Protein AF-A0A964R994-F1 (afdb_monomer_lite)

pLDDT: mean 78.76, std 11.51, range [51.38, 94.19]

Radius of gyration: 27.43 Å; chains: 1; bounding box: 58×25×72 Å

Secondary structure (DSSP, 8-state):
--HHHHHHHHHHHHHHHHHHHHHHHHHHHHHHHHHHHHHHHHHHHHHHHHHHHHHHHHTT-----

Foldseek 3Di:
DDPVVVVVVVVVVVVVVVVVCVVVVVVVVVVVVVVVVVVVVVVVVVVVVVVVVCCVVVVPPDPDD

Structure (mmCIF, N/CA/C/O backbone):
data_AF-A0A964R994-F1
#
_entry.id   AF-A0A964R994-F1
#
loop_
_atom_site.group_PDB
_atom_site.id
_atom_site.type_symbol
_atom_site.label_atom_id
_atom_site.label_alt_id
_atom_site.label_comp_id
_atom_site.label_asym_id
_atom_site.label_entity_id
_atom_site.label_seq_id
_atom_site.pdbx_PDB_ins_code
_atom_site.Cartn_x
_atom_site.Cartn_y
_atom_site.Cartn_z
_atom_site.occupancy
_atom_site.B_iso_or_equiv
_atom_site.auth_seq_id
_atom_site.auth_comp_id
_atom_site.auth_asym_id
_atom_site.auth_atom_id
_atom_site.pdbx_PDB_model_num
ATOM 1 N N . MET A 1 1 ? 20.691 6.476 -41.050 1.00 51.38 1 MET A N 1
ATOM 2 C CA . MET A 1 1 ? 20.557 5.198 -40.308 1.00 51.38 1 MET A CA 1
ATOM 3 C C . MET A 1 1 ? 19.252 4.533 -40.722 1.00 51.38 1 MET A C 1
ATOM 5 O O . MET A 1 1 ? 18.194 5.085 -40.456 1.00 51.38 1 MET A O 1
ATOM 9 N N . THR A 1 2 ? 19.340 3.416 -41.441 1.00 54.12 2 THR A N 1
ATOM 10 C CA . THR A 1 2 ? 18.238 2.669 -42.076 1.00 54.12 2 THR A CA 1
ATOM 11 C C . THR A 1 2 ? 17.099 2.364 -41.096 1.00 54.12 2 THR A C 1
ATOM 13 O O . THR A 1 2 ? 17.347 1.827 -40.016 1.00 54.12 2 THR A O 1
ATOM 16 N N . SER A 1 3 ? 15.851 2.681 -41.467 1.00 65.12 3 SER A N 1
ATOM 17 C CA . SER A 1 3 ? 14.646 2.611 -40.612 1.00 65.12 3 SER A CA 1
ATOM 18 C C . SER A 1 3 ? 14.459 1.285 -39.861 1.00 65.12 3 SER A C 1
ATOM 20 O O . SER A 1 3 ? 13.939 1.273 -38.749 1.00 65.12 3 SER A O 1
ATOM 22 N N . ARG A 1 4 ? 14.972 0.175 -40.408 1.00 73.38 4 ARG A N 1
ATOM 23 C CA . ARG A 1 4 ? 14.967 -1.150 -39.763 1.00 73.38 4 ARG A CA 1
ATOM 24 C C . ARG A 1 4 ? 15.788 -1.204 -38.468 1.00 73.38 4 ARG A C 1
ATOM 26 O O . ARG A 1 4 ? 15.390 -1.871 -37.521 1.00 73.38 4 ARG A O 1
ATOM 33 N N . ARG A 1 5 ? 16.905 -0.472 -38.393 1.00 75.88 5 ARG A N 1
ATOM 34 C CA . ARG A 1 5 ? 17.786 -0.450 -37.212 1.00 75.88 5 ARG A CA 1
ATOM 35 C C . ARG A 1 5 ? 17.157 0.330 -36.054 1.00 75.88 5 ARG A C 1
ATOM 37 O O . ARG A 1 5 ? 17.272 -0.087 -34.909 1.00 75.88 5 ARG A O 1
ATOM 44 N N . ARG A 1 6 ? 16.435 1.420 -36.355 1.00 75.62 6 ARG A N 1
ATOM 45 C CA . ARG A 1 6 ? 15.637 2.162 -35.359 1.00 75.62 6 ARG A CA 1
ATOM 46 C C . ARG A 1 6 ? 14.481 1.322 -34.818 1.00 75.62 6 ARG A C 1
ATOM 48 O O . ARG A 1 6 ? 14.300 1.293 -33.608 1.00 75.62 6 ARG A O 1
ATOM 55 N N . ALA A 1 7 ? 13.759 0.616 -35.690 1.00 80.31 7 ALA A N 1
ATOM 56 C CA . ALA A 1 7 ? 12.665 -0.266 -35.280 1.00 80.31 7 ALA A CA 1
ATOM 57 C C . ALA A 1 7 ? 13.152 -1.406 -34.366 1.00 80.31 7 ALA A C 1
ATOM 59 O O . ALA A 1 7 ? 12.527 -1.683 -33.347 1.00 80.31 7 ALA A O 1
ATOM 60 N N . ALA A 1 8 ? 14.307 -2.009 -34.672 1.00 86.19 8 ALA A N 1
ATOM 61 C CA . ALA A 1 8 ? 14.910 -3.037 -33.824 1.00 86.19 8 ALA A CA 1
ATOM 62 C C . ALA A 1 8 ? 15.290 -2.502 -32.430 1.00 86.19 8 ALA A C 1
ATOM 64 O O . ALA A 1 8 ? 15.001 -3.144 -31.425 1.00 86.19 8 ALA A O 1
ATOM 65 N N . ILE A 1 9 ? 15.884 -1.305 -32.356 1.00 88.88 9 ILE A N 1
ATOM 66 C CA . ILE A 1 9 ? 16.236 -0.664 -31.078 1.00 88.88 9 ILE A CA 1
ATOM 67 C C . ILE A 1 9 ? 14.978 -0.295 -30.281 1.00 88.88 9 ILE A C 1
ATOM 69 O O . ILE A 1 9 ? 14.937 -0.524 -29.076 1.00 88.88 9 ILE A O 1
ATOM 73 N N . GLN A 1 10 ? 13.934 0.228 -30.934 1.00 84.19 10 GLN A N 1
ATOM 74 C CA . GLN A 1 10 ? 12.654 0.511 -30.276 1.00 84.19 10 GLN A CA 1
ATOM 75 C C . GLN A 1 10 ? 12.002 -0.757 -29.728 1.00 84.1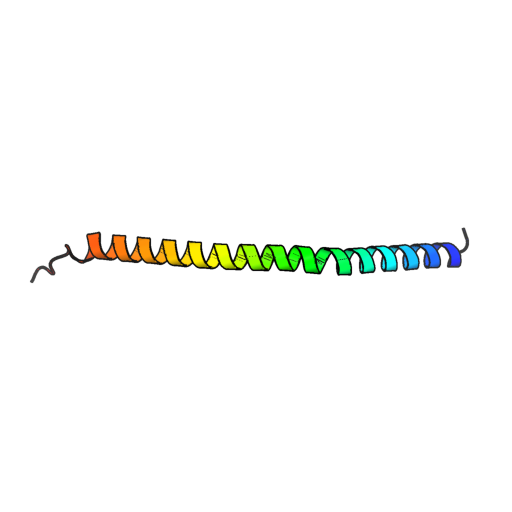9 10 GLN A C 1
ATOM 77 O O . GLN A 1 10 ? 11.565 -0.749 -28.581 1.00 84.19 10 GLN A O 1
ATOM 82 N N . GLY A 1 11 ? 11.982 -1.843 -30.506 1.00 90.12 11 GLY A N 1
ATOM 83 C CA . GLY A 1 11 ? 11.468 -3.134 -30.052 1.00 90.12 11 GLY A CA 1
ATOM 84 C C . GLY A 1 11 ? 12.247 -3.676 -28.853 1.00 90.12 11 GLY A C 1
ATOM 85 O O . GLY A 1 11 ? 11.647 -4.143 -27.890 1.00 90.12 11 GLY A O 1
ATOM 86 N N . LEU A 1 12 ? 13.574 -3.537 -28.866 1.00 91.69 12 LEU A N 1
ATOM 87 C CA . LEU A 1 12 ? 14.431 -3.966 -27.764 1.00 91.69 12 LEU A CA 1
ATOM 88 C C . LEU A 1 12 ? 14.227 -3.113 -26.501 1.00 91.69 12 LEU A C 1
ATOM 90 O O . LEU A 1 12 ? 14.137 -3.663 -25.407 1.00 91.69 12 LEU A O 1
ATOM 94 N N . CYS A 1 13 ? 14.067 -1.793 -26.643 1.00 91.06 13 CYS A N 1
ATOM 95 C CA . CYS A 1 13 ? 13.687 -0.909 -25.537 1.00 91.06 13 CYS A CA 1
ATOM 96 C C . CYS A 1 13 ? 12.312 -1.265 -24.966 1.00 91.06 13 CYS A C 1
ATOM 98 O O . CYS A 1 13 ? 12.163 -1.353 -23.752 1.00 91.06 13 CYS A O 1
ATOM 100 N N . LEU A 1 14 ? 11.314 -1.497 -25.821 1.00 90.12 14 LEU A N 1
ATOM 101 C CA . LEU A 1 14 ? 9.972 -1.904 -25.399 1.00 90.12 14 LEU A CA 1
ATOM 102 C C . LEU A 1 14 ? 9.999 -3.233 -24.642 1.00 90.12 14 LEU A C 1
ATOM 104 O O . LEU A 1 14 ? 9.388 -3.342 -23.582 1.00 90.12 14 LEU A O 1
ATOM 108 N N . ALA A 1 15 ? 10.750 -4.217 -25.138 1.00 91.31 15 ALA A N 1
ATOM 109 C CA . ALA A 1 15 ? 10.920 -5.498 -24.463 1.00 91.31 15 ALA A CA 1
ATOM 110 C C . ALA A 1 15 ? 11.630 -5.341 -23.108 1.00 91.31 15 ALA A C 1
ATOM 112 O O . ALA A 1 15 ? 11.187 -5.914 -22.114 1.00 91.31 15 ALA A O 1
ATOM 113 N N . ALA A 1 16 ? 12.686 -4.526 -23.043 1.00 91.88 16 ALA A N 1
ATOM 114 C CA . ALA A 1 16 ? 13.414 -4.255 -21.807 1.00 91.88 16 ALA A CA 1
ATOM 115 C C . ALA A 1 16 ? 12.534 -3.551 -20.760 1.00 91.88 16 ALA A C 1
ATOM 117 O O . ALA A 1 16 ? 12.495 -3.975 -19.606 1.00 91.88 16 ALA A O 1
ATOM 118 N N . VAL A 1 17 ? 11.779 -2.524 -21.162 1.00 89.69 17 VAL A N 1
ATOM 119 C CA . VAL A 1 17 ? 10.841 -1.811 -20.279 1.00 89.69 17 VAL A CA 1
ATOM 120 C C . VAL A 1 17 ? 9.701 -2.728 -19.839 1.00 89.69 17 VAL A C 1
ATOM 122 O O . VAL A 1 17 ? 9.347 -2.731 -18.663 1.00 89.69 17 VAL A O 1
ATOM 125 N N . GLY A 1 18 ? 9.160 -3.547 -20.744 1.00 87.31 18 GLY A N 1
ATOM 126 C CA . GLY A 1 18 ? 8.116 -4.522 -20.428 1.00 87.31 18 GLY A CA 1
ATOM 127 C C . GLY A 1 18 ? 8.577 -5.555 -19.400 1.00 87.31 18 GLY A C 1
ATOM 128 O O . GLY A 1 18 ? 7.893 -5.779 -18.403 1.00 87.31 18 GLY A O 1
ATOM 129 N N . LEU A 1 19 ? 9.770 -6.126 -19.584 1.00 87.94 19 LEU A N 1
ATOM 130 C CA . LEU A 1 19 ? 10.378 -7.050 -18.620 1.00 87.94 19 LEU A CA 1
ATOM 131 C C . LEU A 1 19 ? 10.654 -6.373 -17.276 1.00 87.94 19 LEU A C 1
ATOM 133 O O . LEU A 1 19 ? 10.371 -6.952 -16.227 1.00 87.94 19 LEU A O 1
ATOM 137 N N . MET A 1 20 ? 11.158 -5.138 -17.299 1.00 86.50 20 MET A N 1
ATOM 138 C CA . MET A 1 20 ? 11.394 -4.355 -16.089 1.00 86.50 20 MET A CA 1
ATOM 139 C C . MET A 1 20 ? 10.090 -4.101 -15.328 1.00 86.50 20 MET A C 1
ATOM 141 O O . MET A 1 20 ? 10.053 -4.303 -14.115 1.00 86.50 20 MET A O 1
ATOM 145 N N . LEU A 1 21 ? 9.006 -3.743 -16.026 1.00 80.62 21 LEU A N 1
ATOM 146 C CA . LEU A 1 21 ? 7.684 -3.599 -15.422 1.00 80.62 21 LEU A CA 1
ATOM 147 C C . LEU A 1 21 ? 7.227 -4.918 -14.802 1.00 80.62 21 LEU A C 1
ATOM 149 O O . LEU A 1 21 ? 6.931 -4.934 -13.615 1.00 80.62 21 LEU A O 1
ATOM 153 N N . ILE A 1 22 ? 7.239 -6.026 -15.547 1.00 80.62 22 ILE A N 1
ATOM 154 C CA . IL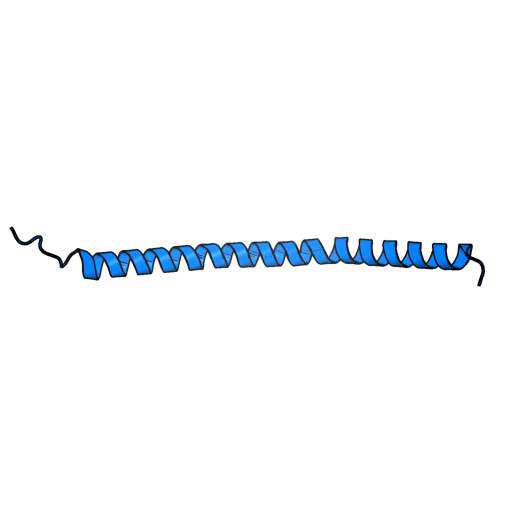E A 1 22 ? 6.792 -7.341 -15.052 1.00 80.62 22 ILE A CA 1
ATOM 155 C C . ILE A 1 22 ? 7.574 -7.778 -13.805 1.00 80.62 22 ILE A C 1
ATOM 157 O O . ILE A 1 22 ? 7.021 -8.454 -12.942 1.00 80.62 22 ILE A O 1
ATOM 161 N N . TRP A 1 23 ? 8.839 -7.380 -13.669 1.00 80.62 23 TRP A N 1
ATOM 162 C CA . TRP A 1 23 ? 9.667 -7.742 -12.518 1.00 80.62 23 TRP A CA 1
ATOM 163 C C . TRP A 1 23 ? 9.522 -6.784 -11.321 1.00 80.62 23 TRP A C 1
ATOM 165 O O . TRP A 1 23 ? 9.663 -7.196 -10.163 1.00 80.62 23 TRP A O 1
ATOM 175 N N . PHE A 1 24 ? 9.233 -5.507 -11.580 1.00 76.12 24 PHE A N 1
ATOM 176 C CA . PHE A 1 24 ? 9.108 -4.468 -10.555 1.00 76.12 24 PHE A CA 1
ATOM 177 C C . PHE A 1 24 ? 7.678 -4.351 -10.001 1.00 76.12 24 PHE A C 1
ATOM 179 O O . PHE A 1 24 ? 7.495 -4.210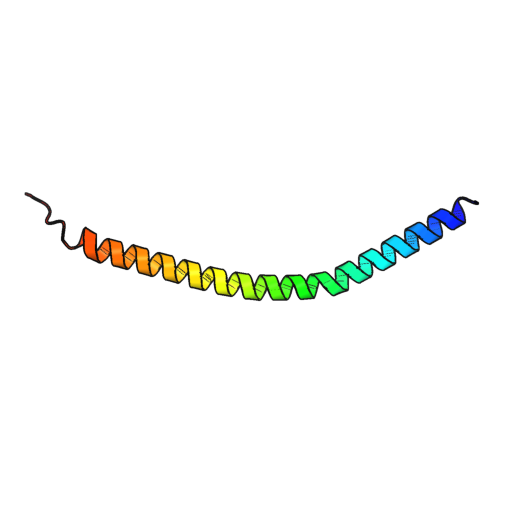 -8.792 1.00 76.12 24 PHE A O 1
ATOM 186 N N . PHE A 1 25 ? 6.657 -4.503 -10.851 1.00 71.44 25 PHE A N 1
ATOM 187 C CA . PHE A 1 25 ? 5.242 -4.455 -10.470 1.00 71.44 25 PHE A CA 1
ATOM 188 C C . PHE A 1 25 ? 4.840 -5.453 -9.374 1.00 71.44 25 PHE A C 1
ATOM 190 O O . PHE A 1 25 ? 4.190 -5.022 -8.429 1.00 71.44 25 PHE A O 1
ATOM 197 N N . PRO A 1 26 ? 5.217 -6.749 -9.401 1.00 69.12 26 PRO A N 1
ATOM 198 C CA . PRO A 1 26 ? 4.831 -7.685 -8.344 1.00 69.12 26 PRO A CA 1
ATOM 199 C C . PRO A 1 26 ? 5.496 -7.351 -7.005 1.00 69.12 26 PRO A C 1
ATOM 201 O O . PRO A 1 26 ? 4.938 -7.635 -5.946 1.00 69.12 26 PRO A O 1
ATOM 204 N N . ARG A 1 27 ? 6.673 -6.711 -7.024 1.00 66.31 27 ARG A N 1
ATOM 205 C CA . ARG A 1 27 ? 7.299 -6.199 -5.798 1.00 66.31 27 ARG A CA 1
ATOM 206 C C . ARG A 1 27 ? 6.567 -4.974 -5.266 1.00 66.31 27 ARG A C 1
ATOM 208 O O . ARG A 1 27 ? 6.296 -4.916 -4.071 1.00 66.31 27 ARG A O 1
ATOM 215 N N . ALA A 1 28 ? 6.198 -4.045 -6.145 1.00 63.72 28 ALA A N 1
ATOM 216 C CA . ALA A 1 28 ? 5.388 -2.885 -5.787 1.00 63.72 28 ALA A CA 1
ATOM 217 C C . ALA A 1 28 ? 3.991 -3.293 -5.283 1.00 63.72 28 ALA A C 1
ATOM 219 O O . ALA A 1 28 ? 3.509 -2.737 -4.302 1.00 63.72 28 ALA A O 1
ATOM 220 N N . ALA A 1 29 ? 3.383 -4.317 -5.885 1.00 67.06 29 ALA A N 1
ATOM 221 C CA . ALA A 1 29 ? 2.106 -4.882 -5.463 1.00 67.06 29 ALA A CA 1
ATOM 222 C C . ALA A 1 29 ? 2.195 -5.490 -4.058 1.00 67.06 29 ALA A C 1
ATOM 224 O O . ALA A 1 29 ? 1.348 -5.201 -3.223 1.00 67.06 29 ALA A O 1
ATOM 225 N N . ARG A 1 30 ? 3.264 -6.235 -3.742 1.00 66.69 30 ARG A N 1
ATOM 226 C CA . ARG A 1 30 ? 3.494 -6.751 -2.380 1.00 66.69 30 ARG A CA 1
ATOM 227 C C . ARG A 1 30 ? 3.674 -5.639 -1.343 1.00 66.69 30 ARG A C 1
ATOM 229 O O . ARG A 1 30 ? 3.173 -5.773 -0.229 1.00 66.69 30 ARG A O 1
ATOM 236 N N . LEU A 1 31 ? 4.346 -4.539 -1.696 1.00 63.75 31 LEU A N 1
ATOM 237 C CA . LEU A 1 31 ? 4.433 -3.367 -0.815 1.00 63.75 31 LEU A CA 1
ATOM 238 C C . LEU A 1 31 ? 3.068 -2.703 -0.625 1.00 63.75 31 LEU A C 1
ATOM 240 O O . LEU A 1 31 ? 2.701 -2.383 0.502 1.00 63.75 31 LEU A O 1
ATOM 244 N N . ALA A 1 32 ? 2.293 -2.555 -1.699 1.00 68.75 32 ALA A N 1
ATOM 245 C CA . ALA A 1 32 ? 0.937 -2.027 -1.630 1.00 68.75 32 ALA A CA 1
ATOM 246 C C . ALA A 1 32 ? 0.009 -2.928 -0.795 1.00 68.75 32 ALA A C 1
ATOM 248 O O . ALA A 1 32 ? -0.805 -2.422 -0.033 1.00 68.75 32 ALA A O 1
ATOM 249 N N . GLU A 1 33 ? 0.157 -4.252 -0.866 1.00 71.69 33 GLU A N 1
ATOM 250 C CA . GLU A 1 33 ? -0.598 -5.215 -0.055 1.00 71.69 33 GLU A CA 1
ATOM 251 C C . GLU A 1 33 ? -0.236 -5.169 1.437 1.00 71.69 33 GLU A C 1
ATOM 253 O O . GLU A 1 33 ? -1.095 -5.422 2.290 1.00 71.69 33 GLU A O 1
ATOM 258 N N . MET A 1 34 ? 1.025 -4.893 1.781 1.00 71.06 34 MET A N 1
ATOM 259 C CA . MET A 1 34 ? 1.425 -4.655 3.173 1.00 71.06 34 MET A CA 1
ATOM 260 C C . MET A 1 34 ? 0.891 -3.304 3.663 1.00 71.06 34 MET A C 1
ATOM 262 O O . MET A 1 34 ? 0.215 -3.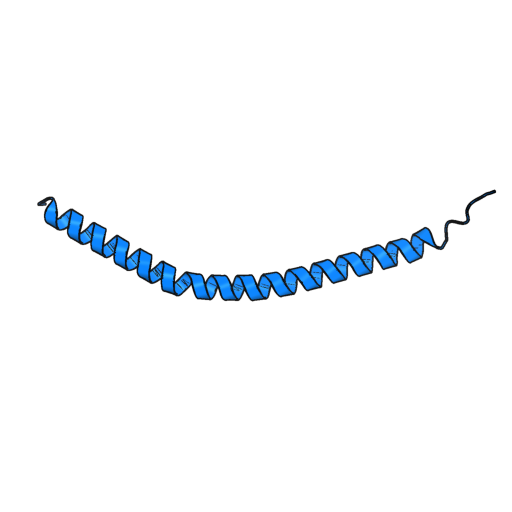260 4.692 1.00 71.06 34 MET A O 1
ATOM 266 N N . ALA A 1 35 ? 1.065 -2.248 2.866 1.00 72.69 35 ALA A N 1
ATOM 267 C CA . ALA A 1 35 ? 0.580 -0.904 3.171 1.00 72.69 35 ALA A CA 1
ATOM 268 C C . ALA A 1 35 ? -0.952 -0.843 3.305 1.00 72.69 35 ALA A C 1
ATOM 270 O O . ALA A 1 35 ? -1.473 -0.184 4.198 1.00 72.69 35 ALA A O 1
ATOM 271 N N . ALA A 1 36 ? -1.697 -1.571 2.468 1.00 75.38 36 ALA A N 1
ATOM 272 C CA . ALA A 1 36 ? -3.155 -1.648 2.546 1.00 75.38 36 ALA A CA 1
ATOM 273 C C . ALA A 1 36 ? -3.635 -2.328 3.839 1.00 75.38 36 ALA A C 1
ATOM 275 O O . ALA A 1 36 ? -4.670 -1.952 4.396 1.00 75.38 36 ALA A O 1
ATOM 276 N N . ARG A 1 37 ? -2.881 -3.316 4.341 1.00 74.31 37 ARG A N 1
ATOM 277 C CA . ARG A 1 37 ? -3.164 -3.971 5.626 1.00 74.31 37 ARG A CA 1
ATOM 278 C C . ARG A 1 37 ? -2.953 -3.010 6.786 1.00 74.31 37 ARG A C 1
ATOM 280 O O . ARG A 1 37 ? -3.840 -2.884 7.626 1.00 74.31 37 ARG A O 1
ATOM 287 N N . GLU A 1 38 ? -1.824 -2.308 6.802 1.00 70.75 38 GLU A N 1
ATOM 288 C CA . GLU A 1 38 ? -1.530 -1.294 7.820 1.00 70.75 38 GLU A CA 1
ATOM 289 C C . GLU A 1 38 ? -2.543 -0.145 7.789 1.00 70.75 38 GLU A C 1
ATOM 291 O O . GLU A 1 38 ? -3.060 0.244 8.836 1.00 70.75 38 GLU A O 1
ATOM 296 N N . LEU A 1 39 ? -2.925 0.321 6.595 1.00 82.62 39 LEU A N 1
ATOM 297 C CA . LEU A 1 39 ? -3.955 1.345 6.417 1.00 82.62 39 LEU A CA 1
ATOM 298 C C . LEU A 1 39 ? -5.304 0.904 7.002 1.00 82.62 39 LEU A C 1
ATOM 300 O O . LEU A 1 39 ? -5.989 1.700 7.643 1.00 82.62 39 LEU A O 1
ATOM 304 N N . ARG A 1 40 ? -5.684 -0.370 6.833 1.00 82.75 40 ARG A N 1
ATOM 305 C CA . ARG A 1 40 ? -6.924 -0.905 7.411 1.00 82.75 40 ARG A CA 1
ATOM 306 C C . ARG A 1 40 ? -6.881 -0.924 8.939 1.00 82.75 40 ARG A C 1
ATOM 308 O O . ARG A 1 40 ? -7.883 -0.570 9.556 1.00 82.75 40 ARG A O 1
ATOM 315 N N . TYR A 1 41 ? -5.760 -1.305 9.552 1.00 82.38 41 TYR A N 1
ATOM 316 C CA . TYR A 1 41 ? -5.620 -1.259 11.013 1.00 82.38 41 TYR A CA 1
ATOM 317 C C . TYR A 1 41 ? -5.653 0.172 11.547 1.00 82.38 41 TYR A C 1
ATOM 319 O O . TYR A 1 41 ? -6.338 0.433 12.535 1.00 82.38 41 TYR A O 1
ATOM 327 N N . LEU A 1 42 ? -4.985 1.104 10.862 1.00 82.50 42 LEU A N 1
ATOM 328 C CA . LEU A 1 42 ? -5.006 2.523 11.210 1.00 82.50 42 LEU A CA 1
ATOM 329 C C . LEU A 1 42 ? -6.435 3.076 11.146 1.00 82.50 42 LEU A C 1
ATOM 331 O O . LEU A 1 42 ? -6.883 3.742 12.076 1.00 82.50 42 LEU A O 1
ATOM 335 N N . TRP A 1 43 ? -7.190 2.705 10.111 1.00 89.69 43 TRP A N 1
ATOM 336 C CA . TRP A 1 43 ? -8.596 3.077 9.975 1.00 89.69 43 TRP A CA 1
ATOM 337 C C . TRP A 1 43 ? -9.468 2.537 11.116 1.00 89.69 43 TRP A C 1
ATOM 339 O O . TRP A 1 43 ? -10.264 3.273 11.698 1.00 89.69 43 TRP A O 1
ATOM 349 N N . TRP A 1 44 ? -9.291 1.266 11.486 1.00 90.62 44 TRP A N 1
ATOM 350 C CA . TRP A 1 44 ? -9.982 0.672 12.636 1.00 90.62 44 TRP A CA 1
ATOM 351 C C . TRP A 1 44 ? -9.633 1.36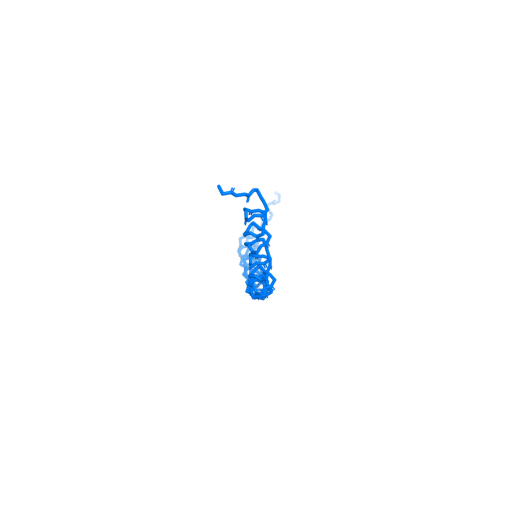6 13.955 1.00 90.62 44 TRP A C 1
ATOM 353 O O . TRP A 1 44 ? -10.519 1.592 14.779 1.00 90.62 44 TRP A O 1
ATOM 363 N N . LEU A 1 45 ? -8.370 1.749 14.142 1.00 89.56 45 LEU A N 1
ATOM 364 C CA . LEU A 1 45 ? -7.915 2.481 15.321 1.00 89.56 45 LEU A CA 1
ATOM 365 C C . LEU A 1 45 ? -8.561 3.872 15.395 1.00 89.56 45 LEU A C 1
ATOM 367 O O . LEU A 1 45 ? -9.070 4.254 16.447 1.00 89.56 45 LEU A O 1
ATOM 371 N N . THR A 1 46 ? -8.639 4.595 14.274 1.00 92.19 46 THR A N 1
ATOM 372 C CA . THR A 1 46 ? -9.365 5.872 14.193 1.00 92.19 46 THR A CA 1
ATOM 373 C C . THR A 1 46 ? -10.848 5.709 14.525 1.00 92.19 46 THR A C 1
ATOM 375 O O . THR A 1 46 ? -11.385 6.511 15.288 1.00 92.19 46 THR A O 1
ATOM 378 N N . LEU A 1 47 ? -11.512 4.666 14.014 1.00 92.25 47 LEU A N 1
ATOM 379 C CA . LEU A 1 47 ? -12.912 4.384 14.349 1.00 92.25 47 LEU A CA 1
ATOM 380 C C . LEU A 1 47 ? -13.094 4.101 15.844 1.00 92.25 47 LEU A C 1
ATOM 382 O O . LEU A 1 47 ? -14.008 4.650 16.455 1.00 92.25 47 LEU A O 1
ATOM 386 N N . MET A 1 48 ? -12.213 3.304 16.452 1.00 93.12 48 MET A N 1
ATOM 387 C CA . MET A 1 48 ? -12.242 3.034 17.894 1.00 93.12 48 MET A CA 1
ATOM 388 C C . MET A 1 48 ? -12.049 4.310 18.720 1.00 93.12 48 MET A C 1
ATOM 390 O O . MET A 1 48 ? -12.784 4.523 19.682 1.00 93.12 48 MET A O 1
ATOM 394 N N . ILE A 1 49 ? -11.121 5.189 18.324 1.00 94.06 49 ILE A N 1
ATOM 395 C CA . ILE A 1 49 ? -10.929 6.497 18.968 1.00 94.06 49 ILE A CA 1
ATOM 396 C C . ILE A 1 49 ? -12.186 7.358 18.822 1.00 94.06 49 ILE A C 1
ATOM 398 O O . ILE A 1 49 ? -12.635 7.944 19.803 1.00 94.06 49 ILE A O 1
ATOM 402 N N . GLY A 1 50 ? -12.782 7.414 17.629 1.00 94.19 50 GLY A N 1
ATOM 403 C CA . GLY A 1 50 ? -14.016 8.160 17.382 1.00 94.19 50 GLY A CA 1
ATOM 404 C C . GLY A 1 50 ? -15.181 7.658 18.235 1.00 94.19 50 GLY A C 1
ATOM 405 O O . GLY A 1 50 ? -15.881 8.461 18.848 1.00 94.19 50 GLY A O 1
ATOM 406 N N . VAL A 1 51 ? -15.347 6.337 18.344 1.00 92.94 51 VAL A N 1
ATOM 407 C CA . VAL A 1 51 ? -16.352 5.707 19.215 1.00 92.94 51 VAL A CA 1
ATOM 408 C C . VAL A 1 51 ? -16.058 5.986 20.688 1.00 92.94 51 VAL A C 1
ATOM 410 O O . VAL A 1 51 ? -16.976 6.322 21.429 1.00 92.94 51 VAL A O 1
ATOM 413 N N . GLY A 1 52 ? -14.799 5.907 21.122 1.00 92.25 52 GLY A N 1
ATOM 414 C CA . GLY A 1 52 ? -14.397 6.241 22.489 1.00 92.25 52 GLY A CA 1
ATOM 415 C C . GLY A 1 52 ? -14.679 7.703 22.836 1.00 92.25 52 GLY A C 1
ATOM 416 O O . GLY A 1 52 ? -15.291 7.990 23.862 1.00 92.25 52 GLY A O 1
ATOM 417 N N . ALA A 1 53 ? -14.319 8.630 21.948 1.00 91.69 53 ALA A N 1
ATOM 418 C CA . ALA A 1 53 ? -14.628 10.049 22.094 1.00 91.69 53 ALA A CA 1
ATOM 419 C C . ALA A 1 53 ? -16.145 10.302 22.107 1.00 91.69 53 ALA A C 1
ATOM 421 O O . ALA A 1 53 ? -16.637 11.078 22.927 1.00 91.69 53 ALA A O 1
ATOM 422 N N . TRP A 1 54 ? -16.898 9.610 21.246 1.00 87.69 54 TRP A N 1
ATOM 423 C CA . TRP A 1 54 ? -18.357 9.675 21.218 1.00 87.69 54 TRP A CA 1
ATOM 424 C C . TRP A 1 54 ? -18.990 9.113 22.492 1.00 87.69 54 TRP A C 1
ATOM 426 O O . TRP A 1 54 ? -19.941 9.698 22.989 1.00 87.69 54 TRP A O 1
ATOM 436 N N . LEU A 1 55 ? -18.458 8.037 23.069 1.00 86.31 55 LEU A N 1
ATOM 437 C CA . LEU A 1 55 ? -18.917 7.507 24.354 1.00 86.31 55 LEU A CA 1
ATOM 438 C C . LEU A 1 55 ? -18.635 8.497 25.486 1.00 86.31 55 LEU A C 1
ATOM 440 O O . LEU A 1 55 ? -19.542 8.815 26.247 1.00 86.31 55 LEU A O 1
ATOM 444 N N . ILE A 1 56 ? -17.418 9.043 25.562 1.00 86.25 56 ILE A N 1
ATOM 445 C CA . ILE A 1 56 ? -17.039 10.027 26.589 1.00 86.25 56 ILE A CA 1
ATOM 446 C C . ILE A 1 56 ? -17.942 11.266 26.517 1.00 86.25 56 ILE A C 1
ATOM 448 O O . ILE A 1 56 ? -18.411 11.759 27.542 1.00 86.25 56 ILE A O 1
ATOM 452 N N . TRP A 1 57 ? -18.210 11.769 25.311 1.00 81.94 57 TRP A N 1
ATOM 453 C CA . TRP A 1 57 ? -18.954 13.014 25.129 1.00 81.94 57 TRP A CA 1
ATOM 454 C C . TRP A 1 57 ? -20.474 12.827 25.019 1.00 81.94 57 TRP A C 1
ATOM 456 O O . TRP A 1 57 ? -21.242 13.702 25.418 1.00 81.94 57 TRP A O 1
ATOM 466 N N . GLY A 1 58 ? -20.923 11.693 24.490 1.00 74.94 58 GLY A N 1
ATOM 467 C CA . GLY A 1 58 ? -22.325 11.339 24.273 1.00 74.94 58 GLY A CA 1
ATOM 468 C C . GLY A 1 58 ? -22.998 10.763 25.515 1.00 74.94 58 GLY A C 1
ATOM 469 O O . GLY A 1 58 ? -24.147 11.105 25.782 1.00 74.94 58 GLY A O 1
ATOM 470 N N . TYR A 1 59 ? -22.288 9.977 26.332 1.00 67.06 59 TYR A N 1
ATOM 471 C CA . TYR A 1 59 ? -22.849 9.376 27.551 1.00 67.06 59 TYR A CA 1
ATOM 472 C C . TYR A 1 59 ? -23.192 10.420 28.632 1.00 67.06 59 TYR A C 1
ATOM 474 O O . TYR A 1 59 ? -24.115 10.233 29.419 1.00 67.06 59 TYR A O 1
ATOM 482 N N . GLY A 1 60 ? -22.492 11.560 28.649 1.00 62.53 60 GLY A N 1
ATOM 483 C CA . GLY A 1 60 ? -22.746 12.659 29.589 1.00 62.53 60 GLY A CA 1
ATOM 484 C C . GLY A 1 60 ? -23.878 13.616 29.186 1.00 62.53 60 GLY A C 1
ATOM 485 O O . GLY A 1 60 ? -24.288 14.455 29.994 1.00 62.53 60 GLY A O 1
ATOM 486 N N . ARG A 1 61 ? -24.410 13.528 27.959 1.00 63.84 61 ARG A N 1
ATOM 487 C CA . ARG A 1 61 ? -25.500 14.405 27.502 1.00 63.84 61 ARG A CA 1
ATOM 488 C C . ARG A 1 61 ? -26.845 13.867 27.973 1.00 63.84 61 ARG A C 1
ATOM 490 O O . ARG A 1 61 ? -27.571 13.215 27.232 1.00 63.84 61 ARG A O 1
ATOM 497 N N . LYS A 1 62 ? -27.179 14.180 29.225 1.00 57.44 62 LYS A N 1
ATOM 498 C CA . LYS A 1 62 ? -28.523 13.995 29.786 1.00 57.44 62 LYS A CA 1
ATOM 499 C C . LYS A 1 62 ? -29.543 14.675 28.849 1.00 57.44 62 LYS A C 1
ATOM 501 O O . LYS A 1 62 ? -29.417 15.889 28.653 1.00 57.44 62 LYS A O 1
ATOM 506 N N . PRO A 1 63 ? -30.523 13.958 28.266 1.00 63.44 63 PRO A N 1
ATOM 507 C CA . PRO A 1 63 ? -31.645 14.618 27.612 1.00 63.44 63 PRO A CA 1
ATOM 508 C C . PRO A 1 63 ? -32.356 15.440 28.690 1.00 63.44 63 PRO A C 1
ATOM 510 O O . PRO A 1 63 ? -32.787 14.897 29.709 1.00 63.44 63 PRO A O 1
ATOM 513 N N . ARG A 1 64 ? -32.359 16.768 28.536 1.00 58.72 64 ARG A N 1
ATOM 514 C CA . ARG A 1 64 ? -33.196 17.622 29.383 1.00 58.72 64 ARG A CA 1
ATOM 515 C C . ARG A 1 64 ? -34.658 17.368 28.975 1.00 58.72 64 ARG A C 1
ATOM 517 O O . ARG A 1 64 ? -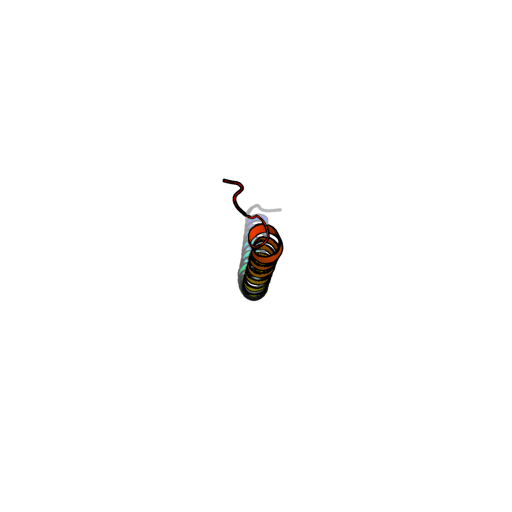34.884 17.254 27.769 1.00 58.72 64 ARG A O 1
ATOM 524 N N . PRO A 1 65 ? -35.573 17.200 29.949 1.00 63.19 65 PRO A N 1
ATOM 525 C CA . PRO A 1 65 ? -36.991 16.947 29.694 1.00 63.19 65 PRO A CA 1
ATOM 526 C C . PRO A 1 65 ? -37.655 18.091 28.924 1.00 63.19 65 PRO A C 1
ATOM 528 O O . PRO A 1 65 ? -37.141 19.233 29.007 1.00 63.19 65 PRO A O 1
#

Sequence (65 aa):
MTSRRRAAIQGLCLAAVGLMLIWFFPRAARLAEMAARELRYLWWLTLMIGVGAWLIWGYGRKPRP